Protein AF-W1Y775-F1 (afdb_monomer_lite)

Radius of gyration: 14.43 Å; chains: 1; bounding box: 32×21×36 Å

Sequence (65 aa):
PMNGMDDSDVKPDAEPSIPLRRFGATYEIASLVAWLCSEGANYTTGQSLIVDGGFMLANPQFNPE

InterPro domains:
  IPR002347 Short-chain dehydrogenase/reductase SDR [PF13561] (7-55)
  IPR036291 NAD(P)-binding domain superfamily [SSF51735] (7-57)

pLDDT: mean 93.2, std 7.91, range [61.69, 98.75]

Secondary structure (DSSP, 8-state):
-TTS--GGG--TTS-TTSTTSSPPPHHHHHHHHHHHTSGGGTT--S-----STTGGG--TT----

Foldseek 3Di:
DVVPDAQVQFDAQCALLALSNGDDHPVQVVVVVVCCPDPVVVPPPPDDDDDGSRNVVSDPPDDSD

Organism: NCBI:txid408170

Structure (mmCIF, N/CA/C/O backbone):
data_AF-W1Y775-F1
#
_entry.id   AF-W1Y775-F1
#
loop_
_atom_site.group_PDB
_atom_site.id
_atom_site.type_symbol
_atom_site.label_atom_id
_atom_site.label_alt_id
_atom_site.label_comp_id
_atom_site.label_asym_id
_atom_site.label_entity_id
_atom_site.label_seq_id
_atom_site.pdbx_PDB_ins_code
_atom_site.Cartn_x
_atom_site.Cartn_y
_atom_site.Cartn_z
_atom_site.occupancy
_atom_site.B_iso_or_equiv
_atom_site.auth_seq_id
_atom_site.auth_comp_id
_atom_site.auth_asym_id
_atom_site.auth_atom_id
_atom_site.pdbx_PDB_model_num
ATOM 1 N N . PRO A 1 1 ? -11.924 7.479 -9.971 1.00 61.69 1 PRO A N 1
ATOM 2 C CA . PRO A 1 1 ? -10.787 8.115 -9.260 1.00 61.69 1 PRO A CA 1
ATOM 3 C C . PRO A 1 1 ? -10.561 9.562 -9.737 1.00 61.69 1 PRO A C 1
ATOM 5 O O . PRO A 1 1 ? -10.968 9.913 -10.841 1.00 61.69 1 PRO A O 1
ATOM 8 N N . MET A 1 2 ? -9.965 10.419 -8.896 1.00 64.88 2 MET A N 1
ATOM 9 C CA . MET A 1 2 ? -9.812 11.865 -9.169 1.00 64.88 2 MET A CA 1
ATOM 10 C C . MET A 1 2 ? -8.828 12.211 -10.304 1.00 64.88 2 MET A C 1
ATOM 12 O O . MET A 1 2 ? -8.706 13.375 -10.666 1.00 64.88 2 MET A O 1
ATOM 16 N N . ASN A 1 3 ? -8.147 11.219 -10.879 1.00 80.25 3 ASN A N 1
ATOM 17 C CA . ASN A 1 3 ? -7.229 11.362 -12.013 1.00 80.25 3 ASN A CA 1
ATOM 18 C C . ASN A 1 3 ? -7.837 10.910 -13.358 1.00 80.25 3 ASN A C 1
ATOM 20 O O . ASN A 1 3 ? -7.129 10.896 -14.358 1.00 80.25 3 ASN A O 1
ATOM 24 N N . GLY A 1 4 ? -9.117 10.519 -13.387 1.00 79.06 4 GLY A N 1
ATOM 25 C CA . GLY A 1 4 ? -9.800 10.089 -14.612 1.00 79.06 4 GLY A CA 1
ATOM 26 C C . GLY A 1 4 ? -9.451 8.685 -15.118 1.00 79.06 4 GLY A C 1
ATOM 27 O O . GLY A 1 4 ? -9.943 8.323 -16.177 1.00 79.06 4 GLY A O 1
ATOM 28 N N . MET A 1 5 ? -8.650 7.904 -14.384 1.00 80.00 5 MET A N 1
ATOM 29 C CA . MET A 1 5 ? -8.379 6.495 -14.713 1.00 80.00 5 MET A CA 1
ATOM 30 C C . MET A 1 5 ? -9.556 5.593 -14.322 1.00 80.00 5 MET A C 1
ATOM 32 O O . MET A 1 5 ? -10.331 5.944 -13.435 1.00 80.00 5 MET A O 1
ATOM 36 N N . ASP A 1 6 ? -9.675 4.413 -14.907 1.00 82.44 6 ASP A N 1
ATOM 37 C CA . ASP A 1 6 ? -10.586 3.362 -14.443 1.00 82.44 6 ASP A CA 1
ATOM 38 C C . ASP A 1 6 ? -9.865 2.009 -14.289 1.00 82.44 6 ASP A C 1
ATOM 40 O O . ASP A 1 6 ? -8.670 1.893 -14.557 1.00 82.44 6 ASP A O 1
ATOM 44 N N . ASP A 1 7 ? -10.556 0.981 -13.787 1.00 78.88 7 ASP A N 1
ATOM 45 C CA . ASP A 1 7 ? -9.926 -0.323 -13.526 1.00 78.88 7 ASP A CA 1
ATOM 46 C C . ASP A 1 7 ? -9.387 -0.994 -14.808 1.00 78.88 7 ASP A C 1
ATOM 48 O O . ASP A 1 7 ? -8.456 -1.796 -14.740 1.00 78.88 7 ASP A O 1
ATOM 52 N N . SER A 1 8 ? -9.916 -0.653 -15.987 1.00 81.31 8 SER A N 1
ATOM 53 C CA . SER A 1 8 ? -9.409 -1.126 -17.281 1.00 81.31 8 SER A CA 1
ATOM 54 C C . SER A 1 8 ? -8.065 -0.507 -17.675 1.00 81.31 8 SER A C 1
ATOM 56 O O . SER A 1 8 ? -7.370 -1.068 -18.527 1.00 81.31 8 SER A O 1
ATOM 58 N N . ASP A 1 9 ? -7.652 0.589 -17.031 1.00 81.00 9 ASP A N 1
ATOM 59 C CA . ASP A 1 9 ? -6.322 1.185 -17.202 1.00 81.00 9 ASP A CA 1
ATOM 60 C C . ASP A 1 9 ? -5.235 0.429 -16.423 1.00 81.00 9 ASP A C 1
ATOM 62 O O . ASP A 1 9 ? -4.040 0.637 -16.651 1.00 81.00 9 ASP A O 1
ATOM 66 N N . VAL A 1 10 ? -5.625 -0.501 -15.545 1.00 86.25 10 VAL A N 1
ATOM 67 C CA . VAL A 1 10 ? -4.700 -1.376 -14.820 1.00 86.25 10 VAL A CA 1
ATOM 68 C C . VAL A 1 10 ? -4.234 -2.490 -15.750 1.00 86.25 10 VAL A C 1
ATOM 70 O O . VAL A 1 10 ? -4.802 -3.581 -15.813 1.00 86.25 10 VAL A O 1
ATOM 73 N N . LYS A 1 11 ? -3.172 -2.201 -16.499 1.00 89.75 11 LYS A N 1
ATOM 74 C CA . LYS A 1 11 ? -2.576 -3.131 -17.460 1.00 89.75 11 LYS A CA 1
ATOM 75 C C . LYS A 1 11 ? -1.172 -3.535 -17.014 1.00 89.75 11 LYS A C 1
ATOM 77 O O . LYS A 1 11 ? -0.428 -2.678 -16.531 1.00 89.75 11 LYS A O 1
ATOM 82 N N . PRO A 1 12 ? -0.789 -4.814 -17.177 1.00 91.25 12 PRO A N 1
ATOM 83 C CA . PRO A 1 12 ? 0.600 -5.228 -17.021 1.00 91.25 12 PRO A CA 1
ATOM 84 C C . PRO A 1 12 ? 1.523 -4.391 -17.913 1.00 91.25 12 PRO A C 1
ATOM 86 O O . PRO A 1 12 ? 1.141 -4.032 -19.027 1.00 91.25 12 PRO A O 1
ATOM 89 N N . ASP A 1 13 ? 2.716 -4.085 -17.410 1.00 92.56 13 ASP A N 1
ATOM 90 C CA . ASP A 1 13 ? 3.788 -3.368 -18.117 1.00 92.56 13 ASP A CA 1
ATOM 91 C C . ASP A 1 13 ? 3.468 -1.935 -18.581 1.00 92.56 13 ASP A C 1
ATOM 93 O O . ASP A 1 13 ? 4.256 -1.330 -19.308 1.00 92.56 13 ASP A O 1
ATOM 97 N N . ALA A 1 14 ? 2.347 -1.356 -18.144 1.00 91.25 14 ALA A N 1
ATOM 98 C CA . ALA A 1 14 ? 1.941 -0.003 -18.522 1.00 91.25 14 ALA A CA 1
ATOM 99 C C . ALA A 1 14 ? 2.777 1.109 -17.867 1.00 91.25 14 ALA A C 1
ATOM 101 O O . ALA A 1 14 ? 2.749 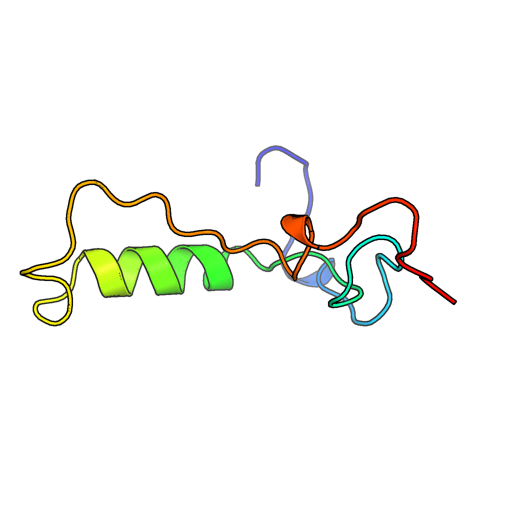2.238 -18.349 1.00 91.25 14 ALA A O 1
ATOM 102 N N . GLU A 1 15 ? 3.505 0.810 -16.786 1.00 93.12 15 GLU A N 1
ATOM 103 C CA . GLU A 1 15 ? 4.293 1.805 -16.049 1.00 93.12 15 GLU A CA 1
ATOM 104 C C . GLU A 1 15 ? 5.656 1.234 -15.614 1.00 93.12 15 GLU A C 1
ATOM 106 O O . GLU A 1 15 ? 5.806 0.794 -14.473 1.00 93.12 15 GLU A O 1
ATOM 111 N N . PRO A 1 16 ? 6.667 1.212 -16.504 1.00 94.62 16 PRO A N 1
ATOM 112 C CA . PRO A 1 16 ? 7.984 0.632 -16.221 1.00 94.62 16 PRO A CA 1
ATOM 113 C C . PRO A 1 16 ? 8.753 1.330 -15.094 1.00 94.62 16 PRO A C 1
ATOM 115 O O . PRO A 1 16 ? 9.662 0.733 -14.523 1.00 94.62 16 PRO A O 1
ATOM 118 N N . SER A 1 17 ? 8.408 2.583 -14.765 1.00 94.00 17 SER A N 1
ATOM 119 C CA . SER A 1 17 ? 9.064 3.323 -13.679 1.00 94.00 17 SER A CA 1
ATOM 120 C C . SER A 1 17 ? 8.689 2.812 -12.280 1.00 94.00 17 SER A C 1
ATOM 122 O O . SER A 1 17 ? 9.391 3.104 -11.311 1.00 94.00 17 SER A O 1
ATOM 124 N N . ILE A 1 18 ? 7.622 2.014 -12.167 1.00 95.88 18 ILE A N 1
ATOM 125 C CA . ILE A 1 18 ? 7.223 1.322 -10.939 1.00 95.88 18 ILE A CA 1
ATOM 126 C C . ILE A 1 18 ? 7.785 -0.110 -10.983 1.00 95.88 18 ILE A C 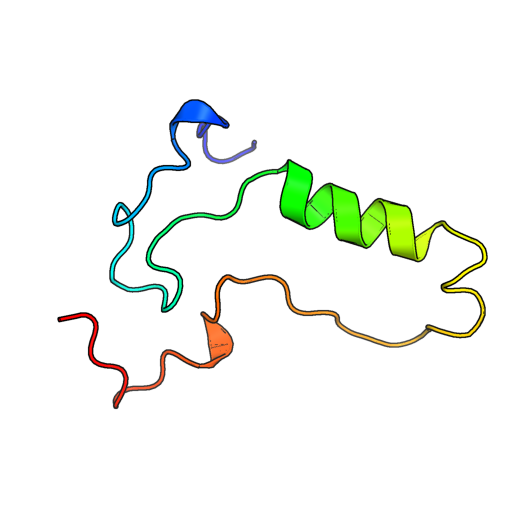1
ATOM 128 O O . ILE A 1 18 ? 7.606 -0.787 -11.995 1.00 95.88 18 ILE A O 1
ATOM 132 N N . PRO A 1 19 ? 8.389 -0.649 -9.904 1.00 97.25 19 PRO A N 1
ATOM 133 C CA . PRO A 1 19 ? 8.927 -2.016 -9.910 1.00 97.25 19 PRO A CA 1
ATOM 134 C C . PRO A 1 19 ? 7.918 -3.126 -10.244 1.00 97.25 19 PRO A C 1
ATOM 136 O O . PRO A 1 19 ? 8.279 -4.106 -10.888 1.00 97.25 19 PRO A O 1
ATOM 139 N N . LEU A 1 20 ? 6.647 -2.979 -9.854 1.00 96.81 20 LEU A N 1
ATOM 140 C CA . LEU A 1 20 ? 5.556 -3.898 -10.234 1.00 96.81 20 LEU A CA 1
ATOM 141 C C . LEU A 1 20 ? 5.051 -3.667 -11.676 1.00 96.81 20 LEU A C 1
ATOM 143 O O . LEU A 1 20 ? 4.208 -4.407 -12.171 1.00 96.81 20 LEU A O 1
ATOM 147 N N . ARG A 1 21 ? 5.576 -2.653 -12.368 1.00 95.69 21 ARG A N 1
ATOM 148 C CA . ARG A 1 21 ? 5.359 -2.343 -13.789 1.00 95.69 21 ARG A CA 1
ATOM 149 C C . ARG A 1 21 ? 3.924 -1.991 -14.188 1.00 95.69 21 ARG A C 1
ATOM 151 O O . ARG A 1 21 ? 3.585 -1.998 -15.368 1.00 95.69 21 ARG A O 1
ATOM 158 N N . ARG A 1 22 ? 3.058 -1.679 -13.224 1.00 94.25 22 ARG A N 1
ATOM 159 C CA . ARG A 1 22 ? 1.673 -1.258 -13.468 1.00 94.25 22 ARG A CA 1
ATOM 160 C C . ARG A 1 22 ? 1.181 -0.304 -12.394 1.00 94.25 22 ARG A C 1
ATOM 162 O O . ARG A 1 22 ? 1.680 -0.309 -11.269 1.00 94.25 22 ARG A O 1
ATOM 169 N N . PHE A 1 23 ? 0.127 0.432 -12.722 1.00 92.88 23 PHE A N 1
ATOM 170 C CA . PHE A 1 23 ? -0.656 1.145 -11.722 1.00 92.88 23 PHE A CA 1
ATOM 171 C C . PHE A 1 23 ? -1.390 0.178 -10.787 1.00 92.88 23 PHE A C 1
ATOM 173 O O . PHE A 1 23 ? -1.695 -0.969 -11.138 1.00 92.88 23 PHE A O 1
ATOM 180 N N . GLY A 1 24 ? -1.667 0.658 -9.577 1.00 92.12 24 GLY A N 1
ATOM 181 C CA . GLY A 1 24 ? -2.531 -0.035 -8.631 1.00 92.12 24 GLY A CA 1
ATOM 182 C C . GLY A 1 24 ? -4.006 0.117 -9.004 1.00 92.12 24 GLY A C 1
ATOM 183 O O . GLY A 1 24 ? -4.427 1.177 -9.468 1.00 92.12 24 GLY A O 1
ATOM 184 N N . ALA A 1 25 ? -4.797 -0.924 -8.763 1.00 91.88 25 ALA A N 1
ATOM 185 C CA . ALA A 1 25 ? -6.250 -0.860 -8.836 1.00 91.88 25 ALA A CA 1
ATOM 186 C C . ALA A 1 25 ? -6.832 -0.279 -7.541 1.00 91.88 25 ALA A C 1
ATOM 188 O O . ALA A 1 25 ? -6.287 -0.461 -6.449 1.00 91.88 25 ALA A O 1
ATOM 189 N N . THR A 1 26 ? -8.001 0.357 -7.636 1.00 91.75 26 THR A N 1
ATOM 190 C CA . THR A 1 26 ? -8.693 0.910 -6.457 1.00 91.75 26 THR A CA 1
ATOM 191 C C . THR A 1 26 ? -8.992 -0.161 -5.400 1.00 91.75 26 THR A C 1
ATOM 193 O O . THR A 1 26 ? -8.867 0.095 -4.198 1.00 91.75 26 THR A O 1
ATOM 196 N N . TYR A 1 27 ? -9.299 -1.384 -5.843 1.00 92.88 27 TYR A N 1
ATOM 197 C CA . TYR A 1 27 ? -9.535 -2.534 -4.973 1.00 92.88 27 TYR A CA 1
ATOM 198 C C . TYR A 1 27 ? -8.311 -2.926 -4.127 1.00 92.88 27 TYR A C 1
ATOM 200 O O . TYR A 1 27 ? -8.481 -3.394 -3.005 1.00 92.88 27 TYR A O 1
ATOM 208 N N . GLU A 1 28 ? -7.080 -2.707 -4.600 1.00 95.38 28 GLU A N 1
ATOM 209 C CA . GLU A 1 28 ? -5.870 -3.084 -3.849 1.00 95.38 28 GLU A CA 1
ATOM 210 C C . GLU A 1 28 ? -5.697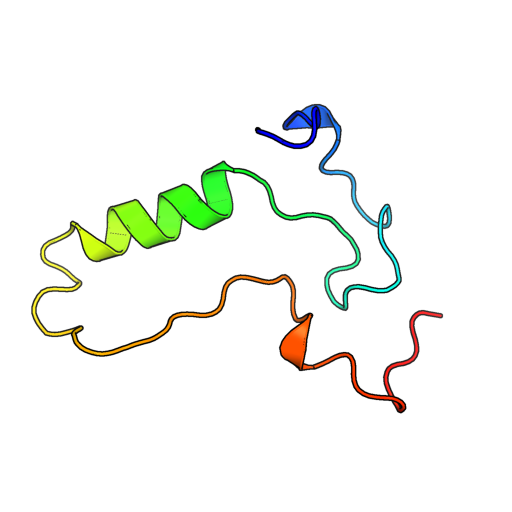 -2.226 -2.588 1.00 95.38 28 GLU A C 1
ATOM 212 O O . GLU A 1 28 ? -5.337 -2.736 -1.527 1.00 95.38 28 GLU A O 1
ATOM 217 N N . ILE A 1 29 ? -6.061 -0.942 -2.667 1.00 96.25 29 ILE A N 1
ATOM 218 C CA . ILE A 1 29 ? -6.133 -0.058 -1.498 1.00 96.25 29 ILE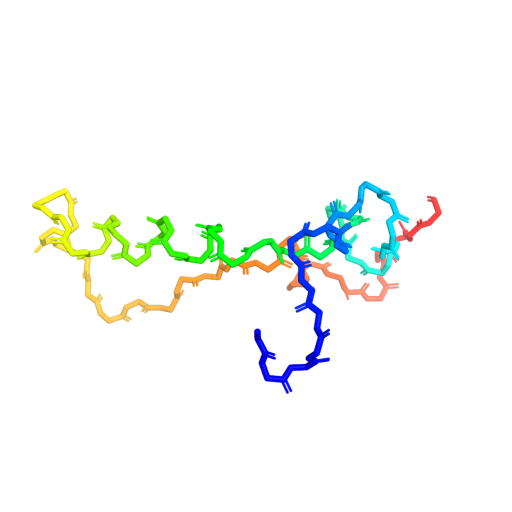 A CA 1
ATOM 219 C C . ILE A 1 29 ? -7.345 -0.413 -0.631 1.00 96.25 29 ILE A C 1
ATOM 221 O O . ILE A 1 29 ? -7.221 -0.528 0.590 1.00 96.25 29 ILE A O 1
ATOM 225 N N . ALA A 1 30 ? -8.513 -0.633 -1.245 1.00 96.44 30 ALA A N 1
ATOM 226 C CA . ALA A 1 30 ? -9.733 -0.988 -0.519 1.00 96.44 30 ALA A CA 1
ATOM 227 C C . ALA A 1 30 ? -9.584 -2.294 0.279 1.00 96.44 30 ALA A C 1
ATOM 229 O O . ALA A 1 30 ? -10.116 -2.396 1.381 1.00 96.44 30 ALA A O 1
ATOM 230 N N . SER A 1 31 ? -8.821 -3.263 -0.230 1.00 98.44 31 SER A N 1
ATOM 231 C CA . SER A 1 31 ? -8.520 -4.515 0.467 1.00 98.44 31 SER A CA 1
ATOM 232 C C . SER A 1 31 ? -7.741 -4.274 1.762 1.00 98.44 31 SER A C 1
ATOM 234 O O . SER A 1 31 ? -8.053 -4.891 2.781 1.00 98.44 31 SER A O 1
ATOM 236 N N . LEU A 1 32 ? -6.754 -3.369 1.755 1.00 98.69 32 LEU A N 1
ATOM 237 C CA . LEU A 1 32 ? -6.024 -3.008 2.972 1.00 98.69 32 LEU A CA 1
ATOM 238 C C . LEU A 1 32 ? -6.933 -2.278 3.970 1.00 98.69 32 LEU A C 1
ATOM 240 O O . LEU A 1 32 ? -6.903 -2.577 5.163 1.00 98.69 32 LEU A O 1
ATOM 244 N N . VAL A 1 33 ? -7.767 -1.355 3.485 1.00 98.56 33 VAL A N 1
ATOM 245 C CA . VAL A 1 33 ? -8.756 -0.647 4.315 1.00 98.56 33 VAL A CA 1
ATOM 246 C C . VAL A 1 33 ? -9.732 -1.636 4.958 1.00 98.56 33 VAL A C 1
ATOM 248 O O . VAL A 1 33 ? -9.975 -1.566 6.159 1.00 98.56 33 VAL A O 1
ATOM 251 N N . ALA A 1 34 ? -10.246 -2.597 4.188 1.00 98.69 34 ALA A N 1
ATOM 252 C CA . ALA A 1 34 ? -11.146 -3.628 4.691 1.00 98.69 34 ALA A CA 1
ATOM 253 C C . ALA A 1 34 ? -10.482 -4.486 5.779 1.00 98.69 34 ALA A C 1
ATOM 255 O O . ALA A 1 34 ? -11.112 -4.778 6.795 1.00 98.69 34 ALA A O 1
ATOM 256 N N . TRP A 1 35 ? -9.203 -4.842 5.607 1.00 98.75 35 TRP A N 1
ATOM 257 C CA . TRP A 1 35 ? -8.438 -5.536 6.644 1.00 98.75 35 TRP A CA 1
ATOM 258 C C . TRP A 1 35 ? -8.260 -4.679 7.907 1.00 98.75 35 TRP A C 1
ATOM 260 O O . TRP A 1 35 ? -8.476 -5.190 9.005 1.00 98.75 35 TRP A O 1
ATOM 270 N N . LEU A 1 36 ? -7.951 -3.384 7.772 1.00 98.75 36 LEU A N 1
ATOM 271 C CA . LEU A 1 36 ? -7.827 -2.456 8.907 1.00 98.75 36 LEU A CA 1
ATOM 272 C C . LEU A 1 36 ? -9.131 -2.308 9.708 1.00 98.75 36 LEU A C 1
ATOM 274 O O . LEU A 1 36 ? -9.081 -2.063 10.909 1.00 98.75 36 LEU A O 1
ATOM 278 N N . CYS A 1 37 ? -10.290 -2.468 9.067 1.00 98.62 37 CYS A N 1
ATOM 279 C CA . CYS A 1 37 ? -11.598 -2.465 9.730 1.00 98.62 37 CYS A CA 1
ATOM 280 C C . CYS A 1 37 ? -12.006 -3.829 10.313 1.00 98.62 37 CYS A C 1
ATOM 282 O O . CYS A 1 37 ? -13.088 -3.942 10.889 1.00 98.62 37 CYS A O 1
ATOM 284 N N . SER A 1 38 ? -11.194 -4.871 10.134 1.00 98.75 38 SER A N 1
ATOM 285 C CA . SER A 1 38 ? -11.487 -6.217 10.627 1.00 98.75 38 SER A CA 1
ATOM 286 C C . SER A 1 38 ? -10.927 -6.455 12.031 1.00 98.75 38 SER A C 1
ATOM 288 O O . SER A 1 38 ? -9.932 -5.851 12.426 1.00 98.75 38 SER A O 1
ATOM 290 N N . GLU A 1 39 ? -11.483 -7.443 12.737 1.00 98.56 39 GLU A N 1
ATOM 291 C CA . GLU A 1 39 ? -10.965 -7.910 14.036 1.00 98.56 39 GLU A CA 1
ATOM 292 C C . GLU A 1 39 ? -9.489 -8.356 13.974 1.00 98.56 39 GLU A C 1
ATOM 294 O O . GLU A 1 39 ? -8.761 -8.304 14.965 1.00 98.56 39 GLU A O 1
ATOM 299 N N . GLY A 1 40 ? -9.015 -8.773 12.794 1.00 98.56 40 GLY A N 1
ATOM 300 C CA . GLY A 1 40 ? -7.624 -9.178 12.581 1.00 98.56 40 GLY A CA 1
ATOM 301 C C . GLY A 1 40 ? -6.615 -8.036 12.737 1.00 98.56 40 GLY A C 1
ATOM 302 O O . GLY A 1 40 ? -5.432 -8.300 12.947 1.00 98.56 40 GLY A O 1
ATOM 303 N N . ALA A 1 41 ? -7.064 -6.780 12.669 1.00 98.69 41 ALA A N 1
ATOM 304 C CA . ALA A 1 41 ? -6.221 -5.598 12.802 1.00 98.69 41 ALA A CA 1
ATOM 305 C C . ALA A 1 41 ? -6.293 -4.942 14.196 1.00 98.69 41 ALA A C 1
ATOM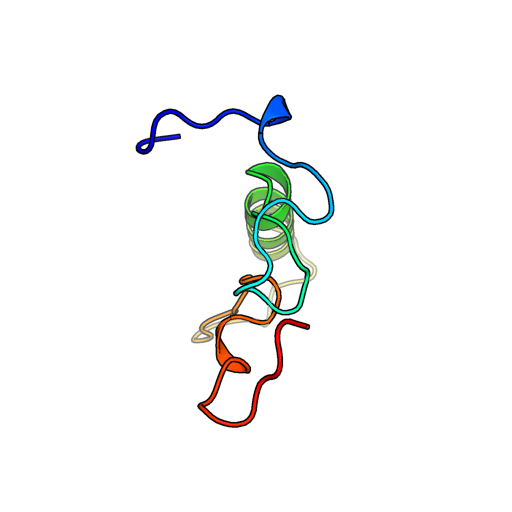 307 O O . ALA A 1 41 ? -5.676 -3.898 14.390 1.00 98.69 41 ALA A O 1
ATOM 308 N N . ASN A 1 42 ? -6.960 -5.555 15.186 1.00 98.56 42 ASN A N 1
ATOM 309 C CA . ASN A 1 42 ? -7.267 -4.949 16.497 1.00 98.56 42 ASN A CA 1
ATOM 310 C C . ASN A 1 42 ? -6.069 -4.439 17.320 1.00 98.56 42 ASN A C 1
ATOM 312 O O . ASN A 1 42 ? -6.256 -3.706 18.289 1.00 98.56 42 ASN A O 1
ATOM 316 N N . TYR A 1 43 ? -4.843 -4.820 16.962 1.00 98.38 43 TYR A N 1
ATOM 317 C CA . TYR A 1 43 ? -3.618 -4.355 17.620 1.00 98.38 43 TYR A CA 1
ATOM 318 C C . TYR A 1 43 ? -2.702 -3.532 16.697 1.00 98.38 43 TYR A C 1
ATOM 320 O O . TYR A 1 43 ? -1.559 -3.238 17.043 1.00 98.38 43 TYR A O 1
ATOM 328 N N . THR A 1 44 ? -3.193 -3.149 15.516 1.00 98.69 44 THR A N 1
ATOM 329 C CA . THR A 1 44 ? -2.457 -2.347 14.532 1.00 98.69 44 THR A CA 1
ATOM 330 C C . THR A 1 44 ? -2.883 -0.888 14.643 1.00 98.69 44 THR A C 1
ATOM 332 O O . THR A 1 44 ? -3.990 -0.519 14.266 1.00 98.69 44 THR A O 1
ATOM 335 N N . THR A 1 45 ? -1.999 -0.035 15.162 1.00 98.56 45 THR A N 1
ATOM 336 C CA . THR A 1 45 ? -2.243 1.409 15.301 1.00 98.56 45 THR A CA 1
ATOM 337 C C . THR A 1 45 ? -0.949 2.214 15.160 1.00 98.56 45 THR A C 1
ATOM 339 O O . THR A 1 45 ? 0.150 1.681 15.333 1.00 98.56 45 THR A O 1
ATOM 342 N N . GLY A 1 46 ? -1.063 3.498 14.803 1.00 98.50 46 GLY A N 1
ATOM 343 C CA . GLY A 1 46 ? 0.075 4.414 14.636 1.00 98.50 46 GLY A CA 1
ATOM 344 C C . GLY A 1 46 ? 1.003 4.095 13.457 1.00 98.50 46 GLY A C 1
ATOM 345 O O . GLY A 1 46 ? 2.118 4.607 13.410 1.00 98.50 46 GLY A O 1
ATOM 346 N N . GLN A 1 47 ? 0.570 3.240 12.527 1.00 98.75 47 GLN A N 1
ATOM 347 C CA . GLN A 1 47 ? 1.366 2.815 11.376 1.00 98.75 47 GLN A CA 1
ATOM 348 C C . GLN A 1 47 ? 1.000 3.589 10.107 1.00 98.75 47 GLN A C 1
ATOM 350 O O . GLN A 1 47 ? -0.154 3.965 9.905 1.00 98.75 47 GLN A O 1
ATOM 355 N N . SER A 1 48 ? 1.985 3.754 9.225 1.00 98.25 48 SER A N 1
ATOM 356 C CA . SER A 1 48 ? 1.788 4.136 7.825 1.00 98.25 48 SER A CA 1
ATOM 357 C C . SER A 1 48 ? 2.065 2.909 6.960 1.00 98.25 48 SER A C 1
ATOM 359 O O . SER A 1 48 ? 3.194 2.418 6.930 1.00 98.25 48 SER A O 1
ATOM 361 N N . LEU A 1 49 ? 1.031 2.370 6.315 1.00 98.25 49 LEU A N 1
ATOM 362 C CA . LEU A 1 49 ? 1.116 1.137 5.532 1.00 98.25 49 LEU A CA 1
ATOM 363 C C . LEU A 1 49 ? 1.228 1.478 4.043 1.00 98.25 49 LEU A C 1
ATOM 365 O O . LEU A 1 49 ? 0.312 2.054 3.461 1.00 98.25 49 LEU A O 1
ATOM 369 N N . ILE A 1 50 ? 2.365 1.137 3.441 1.00 98.38 50 ILE A N 1
ATOM 370 C CA . ILE A 1 50 ? 2.687 1.467 2.048 1.00 98.38 50 ILE A CA 1
ATOM 371 C C . ILE A 1 50 ? 2.089 0.408 1.112 1.00 98.38 50 ILE A C 1
ATOM 373 O O . ILE A 1 50 ? 2.347 -0.784 1.274 1.00 98.38 50 ILE A O 1
ATOM 377 N N . VAL A 1 51 ? 1.319 0.857 0.117 1.00 98.12 51 VAL A N 1
ATOM 378 C CA . VAL A 1 51 ? 0.772 0.035 -0.977 1.00 98.12 51 VAL A CA 1
ATOM 379 C C . VAL A 1 51 ? 1.010 0.780 -2.287 1.00 98.12 51 VAL A C 1
ATOM 381 O O . VAL A 1 51 ? 0.192 1.594 -2.705 1.00 98.12 51 VAL A O 1
ATOM 384 N N . ASP A 1 52 ? 2.175 0.570 -2.896 1.00 97.12 52 ASP A N 1
ATOM 385 C CA . ASP A 1 52 ? 2.689 1.459 -3.948 1.00 97.12 52 ASP A CA 1
ATOM 386 C C . ASP A 1 52 ? 3.343 0.729 -5.135 1.00 97.12 52 ASP A C 1
ATOM 388 O O . ASP A 1 52 ? 4.025 1.350 -5.945 1.00 97.12 52 ASP A O 1
ATOM 392 N N . GLY A 1 53 ? 3.196 -0.595 -5.235 1.00 96.88 53 GLY A N 1
ATOM 393 C CA . GLY A 1 53 ? 3.850 -1.373 -6.294 1.00 96.88 53 GLY A CA 1
ATOM 394 C C . GLY A 1 53 ? 5.386 -1.345 -6.230 1.00 96.88 53 GLY A C 1
ATOM 395 O O . GLY A 1 53 ? 6.047 -1.593 -7.238 1.00 96.88 53 GLY A O 1
ATOM 396 N N . GLY A 1 54 ? 5.965 -1.034 -5.067 1.00 97.75 54 GLY A N 1
ATOM 397 C CA . GLY A 1 54 ? 7.408 -0.924 -4.872 1.00 97.75 54 GLY A CA 1
ATOM 398 C C . GLY A 1 54 ? 7.975 0.456 -5.198 1.00 97.75 54 GLY A C 1
ATOM 399 O O . GLY A 1 54 ? 9.193 0.588 -5.275 1.00 97.75 54 GLY A O 1
ATOM 400 N N . PHE A 1 55 ? 7.143 1.483 -5.382 1.00 97.62 55 PHE A N 1
ATOM 401 C CA . PHE A 1 55 ? 7.589 2.842 -5.708 1.00 97.62 55 PHE A CA 1
ATOM 402 C C . PHE A 1 55 ? 8.680 3.366 -4.754 1.00 97.62 55 PHE A C 1
ATOM 404 O O . PHE A 1 55 ? 9.681 3.919 -5.201 1.00 97.62 55 PHE A O 1
ATOM 411 N N . MET A 1 56 ? 8.570 3.108 -3.449 1.00 97.88 56 MET A N 1
ATOM 412 C CA . MET A 1 56 ? 9.583 3.492 -2.452 1.00 97.88 56 MET A CA 1
ATOM 413 C C . MET A 1 56 ? 10.958 2.820 -2.637 1.00 97.88 56 MET A C 1
ATOM 415 O O . MET A 1 56 ? 11.941 3.262 -2.041 1.00 97.88 56 MET A O 1
ATOM 419 N N . LEU A 1 57 ? 11.053 1.767 -3.454 1.00 97.81 57 LEU A N 1
ATOM 420 C CA . LEU A 1 57 ? 12.310 1.098 -3.802 1.00 97.81 57 LEU A CA 1
ATOM 421 C C . LEU A 1 57 ? 12.970 1.684 -5.060 1.00 97.81 57 LEU A C 1
ATOM 423 O O . LEU A 1 57 ? 14.140 1.377 -5.306 1.00 97.81 57 LEU A O 1
ATOM 427 N N . ALA A 1 58 ? 12.263 2.524 -5.829 1.00 97.12 58 ALA A N 1
ATOM 428 C CA . ALA A 1 58 ? 12.710 3.112 -7.097 1.00 97.12 58 ALA A CA 1
ATOM 429 C C . ALA A 1 58 ? 13.745 4.238 -6.890 1.00 97.12 58 ALA A C 1
ATOM 431 O O . ALA A 1 58 ? 13.555 5.400 -7.246 1.00 97.12 58 ALA A O 1
ATOM 432 N N . ASN A 1 59 ? 14.863 3.883 -6.260 1.00 97.12 59 ASN A N 1
ATOM 433 C CA . ASN A 1 59 ? 16.029 4.740 -6.094 1.00 97.12 59 ASN A CA 1
ATOM 434 C C . ASN A 1 59 ? 16.825 4.844 -7.419 1.00 97.12 59 ASN A C 1
ATOM 436 O O . ASN A 1 59 ? 16.537 4.107 -8.358 1.00 97.12 59 ASN A O 1
ATOM 440 N N . PRO A 1 60 ? 17.864 5.697 -7.517 1.00 97.44 60 PRO A N 1
ATOM 441 C CA . PRO A 1 60 ? 18.615 5.890 -8.765 1.00 97.44 60 PRO A CA 1
ATOM 442 C C . PRO A 1 60 ? 19.292 4.643 -9.364 1.00 97.44 60 PRO A C 1
ATOM 444 O O . PRO A 1 60 ? 19.742 4.702 -10.503 1.00 97.44 60 PRO A O 1
ATOM 447 N N . GLN A 1 61 ? 19.413 3.542 -8.615 1.00 97.56 61 GLN A N 1
ATOM 448 C CA . GLN A 1 61 ? 19.937 2.264 -9.114 1.00 97.56 61 GLN A CA 1
ATOM 449 C C . GLN A 1 61 ? 18.847 1.338 -9.673 1.00 97.56 61 GLN A C 1
ATOM 451 O O . GLN A 1 61 ? 19.173 0.286 -10.219 1.00 97.56 61 GLN A O 1
ATOM 456 N N . PHE A 1 62 ? 17.565 1.680 -9.516 1.00 97.50 62 PHE A N 1
ATOM 457 C CA . PHE A 1 62 ? 16.477 0.909 -10.104 1.00 97.50 62 PHE A CA 1
ATOM 458 C C . PHE A 1 62 ? 16.567 0.967 -11.633 1.00 97.50 62 PHE A C 1
ATOM 460 O O . PHE A 1 62 ? 16.585 2.049 -12.217 1.00 97.50 62 PHE A O 1
ATOM 467 N N . ASN A 1 63 ? 16.625 -0.208 -12.264 1.00 95.38 63 ASN A N 1
ATOM 468 C CA . ASN A 1 63 ? 16.632 -0.343 -13.712 1.00 95.38 63 ASN A CA 1
ATOM 469 C C . ASN A 1 63 ? 15.240 -0.784 -14.202 1.00 95.38 63 ASN A C 1
ATOM 471 O O . ASN A 1 63 ? 14.834 -1.904 -13.883 1.00 95.38 63 ASN A O 1
ATOM 475 N N . PRO A 1 64 ? 14.510 0.067 -14.942 1.00 88.12 64 PRO A N 1
ATOM 476 C CA . PRO A 1 64 ? 13.1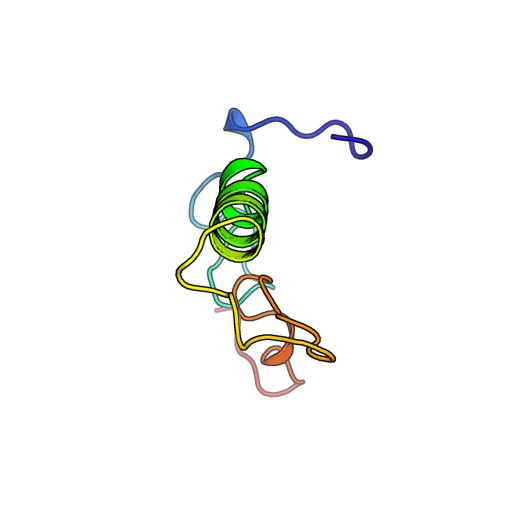89 -0.255 -15.482 1.00 88.12 64 PRO A CA 1
ATOM 477 C C . PRO A 1 64 ? 13.239 -1.103 -16.766 1.00 88.12 64 PRO A C 1
ATOM 479 O O . PRO A 1 64 ? 12.183 -1.551 -17.227 1.00 88.12 64 PRO A O 1
ATOM 482 N N . GLU A 1 65 ? 14.429 -1.300 -17.348 1.00 81.38 65 GLU A N 1
ATOM 483 C CA . GLU A 1 65 ? 14.672 -2.192 -18.495 1.00 81.38 65 GLU A CA 1
ATOM 484 C C . GLU A 1 65 ? 14.860 -3.657 -18.089 1.00 81.38 65 GLU A C 1
ATOM 486 O O . GLU A 1 65 ? 15.638 -3.926 -17.140 1.00 81.38 65 GLU A O 1
#